Protein AF-A0A644UF68-F1 (afdb_monomer_lite)

Organism: NCBI:txid1076179

Radius of gyration: 12.17 Å; chains: 1; bounding box: 31×18×32 Å

Structure (mmCIF, N/CA/C/O backbone):
data_AF-A0A644UF68-F1
#
_entry.id   AF-A0A644UF68-F1
#
loop_
_atom_site.group_PDB
_atom_site.id
_atom_site.type_symbol
_atom_site.label_atom_id
_atom_site.label_alt_id
_atom_site.lab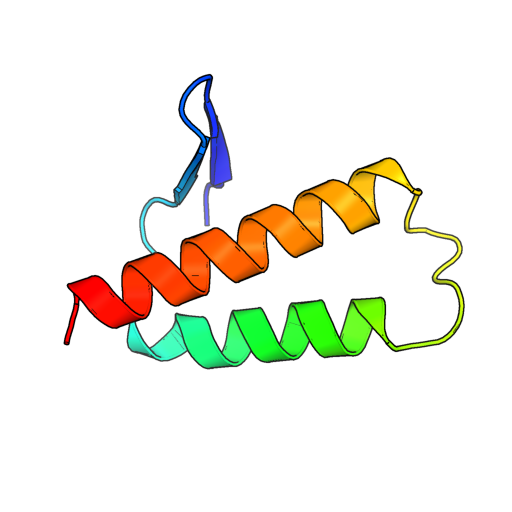el_comp_id
_atom_site.label_asym_id
_atom_site.label_entity_id
_atom_site.label_seq_id
_atom_site.pdbx_PDB_ins_code
_atom_site.Cartn_x
_atom_site.Cartn_y
_atom_site.Cartn_z
_atom_site.occupancy
_atom_site.B_iso_or_equiv
_atom_site.auth_seq_id
_atom_site.auth_comp_id
_atom_site.auth_asym_id
_atom_site.auth_atom_id
_atom_site.pdbx_PDB_model_num
ATOM 1 N N . MET A 1 1 ? 8.764 -11.225 -1.371 1.00 58.31 1 MET A N 1
ATOM 2 C CA . MET A 1 1 ? 8.584 -9.771 -1.199 1.00 58.31 1 MET A CA 1
ATOM 3 C C . MET A 1 1 ? 9.288 -9.383 0.085 1.00 58.31 1 MET A C 1
ATOM 5 O O . MET A 1 1 ? 8.914 -9.897 1.131 1.00 58.31 1 MET A O 1
ATOM 9 N N . TYR A 1 2 ? 10.344 -8.583 -0.009 1.00 59.28 2 TYR A N 1
ATOM 10 C CA . TYR A 1 2 ? 11.075 -8.065 1.145 1.00 59.28 2 TYR A CA 1
ATOM 11 C C . TYR A 1 2 ? 10.923 -6.546 1.113 1.00 59.28 2 TYR A C 1
ATOM 13 O O . TYR A 1 2 ? 11.245 -5.924 0.104 1.00 59.28 2 TYR A O 1
ATOM 21 N N . VAL A 1 3 ? 10.338 -5.981 2.167 1.00 61.84 3 VAL A N 1
ATOM 22 C CA . VAL A 1 3 ? 10.180 -4.534 2.324 1.00 61.84 3 VAL A CA 1
ATOM 23 C C . VAL A 1 3 ? 10.998 -4.150 3.540 1.00 61.84 3 VAL A C 1
ATOM 25 O O . VAL A 1 3 ? 10.667 -4.556 4.654 1.00 61.84 3 VAL A O 1
ATOM 28 N N . GLU A 1 4 ? 12.070 -3.399 3.319 1.00 69.00 4 GLU A N 1
ATOM 29 C CA . GLU A 1 4 ? 12.899 -2.864 4.395 1.00 69.00 4 GLU A CA 1
ATOM 30 C C . GLU A 1 4 ? 12.637 -1.368 4.540 1.00 69.00 4 GLU A C 1
ATOM 32 O O . GLU A 1 4 ? 12.591 -0.627 3.557 1.00 69.00 4 GLU A O 1
ATOM 37 N N . GLN A 1 5 ? 12.440 -0.918 5.776 1.00 68.12 5 GLN A N 1
ATOM 38 C CA . GLN A 1 5 ? 12.322 0.498 6.085 1.00 68.12 5 GLN A CA 1
ATOM 39 C C . GLN A 1 5 ? 13.717 1.069 6.349 1.00 68.12 5 GLN A C 1
ATOM 41 O O . GLN A 1 5 ? 14.393 0.648 7.284 1.00 68.12 5 GLN A O 1
ATOM 46 N N . THR A 1 6 ? 14.132 2.045 5.547 1.00 75.19 6 THR A N 1
ATOM 47 C CA . THR A 1 6 ? 15.422 2.734 5.673 1.00 75.19 6 THR A CA 1
ATOM 48 C C . THR A 1 6 ? 15.218 4.193 6.094 1.00 75.19 6 THR A C 1
ATOM 50 O O . THR A 1 6 ? 14.092 4.691 6.176 1.00 75.19 6 THR A O 1
ATOM 53 N N . ALA A 1 7 ? 16.314 4.906 6.372 1.00 70.56 7 ALA A N 1
ATOM 54 C CA . ALA A 1 7 ? 16.275 6.336 6.696 1.00 70.56 7 ALA A CA 1
ATOM 55 C C . ALA A 1 7 ? 15.760 7.212 5.533 1.00 70.56 7 ALA A C 1
ATOM 57 O O . ALA A 1 7 ? 15.300 8.329 5.767 1.00 70.56 7 ALA A O 1
ATOM 58 N N . GLU A 1 8 ? 15.810 6.699 4.301 1.00 66.31 8 GLU A N 1
ATOM 59 C CA . GLU A 1 8 ? 15.422 7.407 3.075 1.00 66.31 8 GLU A CA 1
ATOM 60 C C . GLU A 1 8 ? 14.008 7.038 2.593 1.00 66.31 8 GLU A C 1
ATOM 62 O O . GLU A 1 8 ? 13.407 7.776 1.814 1.00 66.31 8 GLU A O 1
ATOM 67 N N . GLY A 1 9 ? 13.427 5.932 3.076 1.00 69.62 9 GLY A N 1
ATOM 68 C CA . GLY A 1 9 ? 12.116 5.473 2.617 1.00 69.62 9 GLY A CA 1
ATOM 69 C C . GLY A 1 9 ? 11.897 3.970 2.764 1.00 69.62 9 GLY A C 1
ATOM 70 O O . GLY A 1 9 ? 12.448 3.334 3.660 1.00 69.62 9 GLY A O 1
ATOM 71 N N . PHE A 1 10 ? 11.068 3.397 1.892 1.00 63.56 10 PHE A N 1
ATOM 72 C CA . PHE A 1 10 ? 10.924 1.951 1.756 1.00 63.56 10 PHE A CA 1
ATOM 73 C C . PHE A 1 10 ? 11.821 1.447 0.633 1.00 63.56 10 PHE A C 1
ATOM 75 O O . PHE A 1 10 ? 11.696 1.879 -0.510 1.00 63.56 10 PHE A O 1
ATOM 82 N N . ASN A 1 11 ? 12.702 0.505 0.952 1.00 63.34 11 ASN A N 1
ATOM 83 C CA . ASN A 1 11 ? 13.459 -0.220 -0.052 1.00 63.34 11 ASN A CA 1
ATOM 84 C C . ASN A 1 11 ? 12.635 -1.434 -0.493 1.00 63.34 11 ASN A C 1
ATOM 86 O O . ASN A 1 11 ? 12.564 -2.453 0.203 1.00 63.34 11 ASN A O 1
ATOM 90 N N . ILE A 1 12 ? 11.935 -1.285 -1.616 1.00 62.25 12 ILE A N 1
ATOM 91 C CA . ILE A 1 12 ? 11.037 -2.300 -2.162 1.00 62.25 12 ILE A CA 1
ATOM 92 C C . ILE A 1 12 ? 11.794 -3.073 -3.241 1.00 62.25 12 ILE A C 1
ATOM 94 O O . ILE A 1 12 ? 11.762 -2.728 -4.419 1.00 62.25 12 ILE A O 1
ATOM 98 N N . MET A 1 13 ? 12.484 -4.143 -2.850 1.00 61.72 13 MET A N 1
ATOM 99 C CA . MET A 1 13 ? 13.139 -5.006 -3.830 1.00 61.72 13 MET A CA 1
ATOM 100 C C . MET A 1 13 ? 12.132 -6.004 -4.422 1.00 61.72 13 MET A C 1
ATOM 102 O O . MET A 1 13 ? 11.476 -6.763 -3.701 1.00 61.72 13 MET A O 1
ATOM 106 N N . SER A 1 14 ? 12.065 -6.024 -5.760 1.00 59.59 14 SER A N 1
ATOM 107 C CA . SER A 1 14 ? 11.426 -7.076 -6.572 1.00 59.59 14 SER A CA 1
ATOM 108 C C . SER A 1 14 ? 9.893 -7.035 -6.717 1.00 59.59 14 SER A C 1
ATOM 110 O O . SER A 1 14 ? 9.267 -8.096 -6.759 1.00 59.59 14 SER A O 1
ATOM 112 N N . ILE A 1 15 ? 9.268 -5.859 -6.837 1.00 63.38 15 ILE A N 1
ATOM 113 C CA . ILE A 1 15 ? 7.883 -5.768 -7.341 1.00 63.38 15 ILE A CA 1
ATOM 114 C C . ILE A 1 15 ? 7.931 -5.442 -8.839 1.00 63.38 15 ILE A C 1
ATOM 116 O O . ILE A 1 15 ? 8.419 -4.371 -9.194 1.00 63.38 15 ILE A O 1
ATOM 120 N N . PRO A 1 16 ? 7.448 -6.329 -9.728 1.00 71.06 16 PRO A N 1
ATOM 121 C CA . PRO A 1 16 ? 7.247 -5.968 -11.128 1.00 71.06 16 PRO A CA 1
ATOM 122 C C . PRO A 1 16 ? 6.275 -4.785 -11.218 1.00 71.06 16 PRO A C 1
ATOM 124 O O . PRO A 1 16 ? 5.210 -4.835 -10.599 1.00 71.06 16 PRO A O 1
ATOM 127 N N . GLY A 1 17 ? 6.646 -3.737 -11.963 1.00 68.81 17 GLY A N 1
ATOM 128 C CA . GLY A 1 17 ? 5.914 -2.463 -12.021 1.00 68.81 17 GLY A CA 1
ATOM 129 C C . GLY A 1 17 ? 4.416 -2.620 -12.304 1.00 68.81 17 GLY A C 1
ATOM 130 O O . GLY A 1 17 ? 3.591 -1.956 -11.679 1.00 68.81 17 GLY A O 1
ATOM 131 N N . ASP A 1 18 ? 4.055 -3.601 -13.134 1.00 79.50 18 ASP A N 1
ATOM 132 C CA . ASP A 1 18 ? 2.674 -3.933 -13.508 1.00 79.50 18 ASP A CA 1
ATOM 133 C C . ASP A 1 18 ? 1.772 -4.299 -12.313 1.00 79.50 18 ASP A C 1
ATOM 135 O O . ASP A 1 18 ? 0.549 -4.161 -12.382 1.00 79.50 18 ASP A O 1
ATOM 139 N N . TYR A 1 19 ? 2.349 -4.754 -11.196 1.00 81.06 19 TYR A N 1
ATOM 140 C CA . TYR A 1 19 ? 1.598 -5.102 -9.987 1.00 81.06 19 TYR A CA 1
ATOM 141 C C . TYR A 1 19 ? 1.424 -3.931 -9.017 1.00 81.06 19 TYR A C 1
ATOM 143 O O . TYR A 1 19 ? 0.594 -4.018 -8.107 1.00 81.06 19 TYR A O 1
ATOM 151 N N . ILE A 1 20 ? 2.163 -2.831 -9.192 1.00 82.50 20 ILE A N 1
ATOM 152 C CA . ILE A 1 20 ? 2.101 -1.675 -8.291 1.00 82.50 20 ILE A CA 1
ATOM 153 C C . ILE A 1 20 ? 0.675 -1.087 -8.195 1.00 82.50 20 ILE A C 1
ATOM 155 O O . ILE A 1 20 ? 0.203 -0.902 -7.067 1.00 82.50 20 ILE A O 1
ATOM 159 N N . PRO A 1 21 ? -0.080 -0.888 -9.298 1.00 84.69 21 PRO A N 1
ATOM 160 C CA . PRO A 1 21 ? -1.452 -0.373 -9.226 1.00 84.69 21 PRO A CA 1
ATOM 161 C C . PRO A 1 21 ? -2.403 -1.268 -8.415 1.00 84.69 21 PRO A C 1
ATOM 163 O O . PRO A 1 21 ? -3.256 -0.778 -7.668 1.00 84.69 21 PRO A O 1
ATOM 166 N N . ALA A 1 22 ? -2.240 -2.591 -8.518 1.00 84.81 22 ALA A N 1
ATOM 167 C CA . ALA A 1 22 ? -3.041 -3.553 -7.766 1.00 84.81 22 ALA A CA 1
ATOM 168 C C . ALA A 1 22 ? -2.728 -3.498 -6.260 1.00 84.81 22 ALA A C 1
ATOM 170 O O . ALA A 1 22 ? -3.638 -3.576 -5.431 1.00 84.81 22 ALA A O 1
ATOM 171 N N . ILE A 1 23 ? -1.456 -3.303 -5.898 1.00 85.56 23 ILE A N 1
ATOM 172 C CA . ILE A 1 23 ? -1.014 -3.152 -4.504 1.00 85.56 23 ILE A CA 1
ATOM 173 C C . ILE A 1 23 ? -1.537 -1.843 -3.906 1.00 85.56 23 ILE A C 1
ATOM 175 O O . ILE A 1 23 ? -2.081 -1.859 -2.801 1.00 85.56 23 ILE A O 1
ATOM 179 N N . ILE A 1 24 ? -1.439 -0.733 -4.644 1.00 88.25 24 ILE A N 1
ATOM 180 C CA . ILE A 1 24 ? -2.011 0.565 -4.253 1.00 88.25 24 ILE A CA 1
ATOM 181 C C . ILE A 1 24 ? -3.507 0.408 -3.958 1.00 88.25 24 ILE A C 1
ATOM 183 O O . ILE A 1 24 ? -3.956 0.725 -2.855 1.00 88.25 24 ILE A O 1
ATOM 187 N N . THR A 1 25 ? -4.252 -0.189 -4.892 1.00 88.25 25 THR A N 1
ATOM 188 C CA . THR A 1 25 ? -5.700 -0.412 -4.761 1.00 88.25 25 THR A CA 1
ATOM 189 C C . THR A 1 25 ? -6.043 -1.263 -3.533 1.00 88.25 25 THR A C 1
ATOM 191 O O . THR A 1 25 ? -6.991 -0.961 -2.801 1.00 88.25 25 THR A O 1
ATOM 194 N N . ALA A 1 26 ? -5.271 -2.320 -3.264 1.00 86.94 2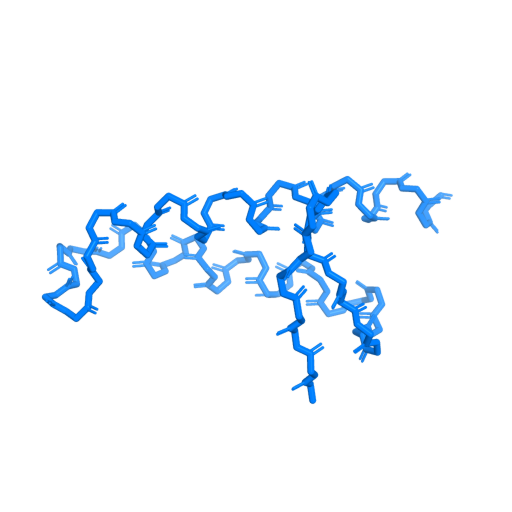6 ALA A N 1
ATOM 195 C CA . ALA A 1 26 ? -5.477 -3.182 -2.102 1.00 86.94 26 ALA A CA 1
ATOM 196 C C . ALA A 1 26 ? -5.246 -2.436 -0.776 1.00 86.94 26 ALA A C 1
ATOM 198 O O . ALA A 1 26 ? -6.038 -2.585 0.161 1.00 86.94 26 ALA A O 1
ATOM 199 N N . ILE A 1 27 ? -4.200 -1.604 -0.704 1.00 87.88 27 ILE A N 1
ATOM 200 C CA . ILE A 1 27 ? -3.900 -0.773 0.469 1.00 87.88 27 ILE A CA 1
ATOM 201 C C . ILE A 1 27 ? -5.021 0.243 0.700 1.00 87.88 27 ILE A C 1
ATOM 203 O O . ILE A 1 27 ? -5.547 0.338 1.810 1.00 87.88 27 ILE A O 1
ATOM 207 N N . GLU A 1 28 ? -5.429 0.973 -0.337 1.00 88.00 28 GLU A N 1
ATOM 208 C CA . GLU A 1 28 ? -6.489 1.980 -0.241 1.00 88.00 28 GLU A CA 1
ATOM 209 C C . GLU A 1 28 ? -7.825 1.370 0.178 1.00 88.00 28 GLU A C 1
ATOM 211 O O . GLU A 1 28 ? -8.478 1.879 1.090 1.00 88.00 28 GLU A O 1
ATOM 216 N N . THR A 1 29 ? -8.191 0.227 -0.406 1.00 86.88 29 THR A N 1
ATOM 217 C CA . THR A 1 29 ? -9.402 -0.517 -0.033 1.00 86.88 29 THR A CA 1
ATOM 218 C C . THR A 1 29 ? -9.387 -0.880 1.450 1.00 86.88 29 THR A C 1
ATOM 220 O O . THR A 1 29 ? -10.404 -0.759 2.136 1.00 86.88 29 THR A O 1
ATOM 223 N N . ARG A 1 30 ? -8.233 -1.312 1.973 1.00 81.88 30 ARG A N 1
ATOM 224 C CA . ARG A 1 30 ? -8.089 -1.672 3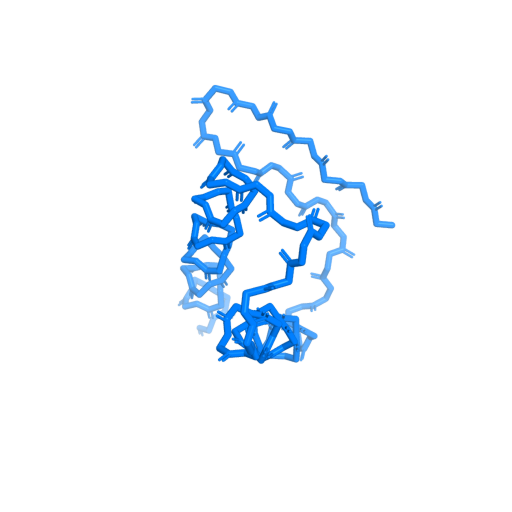.387 1.00 81.88 30 ARG A CA 1
ATOM 225 C C . ARG A 1 30 ? -8.127 -0.452 4.309 1.00 81.88 30 ARG A C 1
ATOM 227 O O . ARG A 1 30 ? -8.668 -0.545 5.404 1.00 81.88 30 ARG A O 1
ATOM 234 N N . LEU A 1 31 ? -7.618 0.695 3.860 1.00 83.50 31 LEU A N 1
ATOM 235 C CA . LEU A 1 31 ? -7.679 1.960 4.602 1.00 83.50 31 LEU A CA 1
ATOM 236 C C . LEU A 1 31 ? -9.080 2.596 4.616 1.00 83.50 31 LEU A C 1
ATOM 238 O O . LEU A 1 31 ? -9.394 3.321 5.561 1.00 83.50 31 LEU A O 1
ATOM 242 N N . GLN A 1 32 ? -9.885 2.370 3.574 1.00 82.69 32 GLN A N 1
ATOM 243 C CA . GLN A 1 32 ? -11.249 2.899 3.444 1.00 82.69 32 GLN A CA 1
ATOM 244 C C . GLN A 1 32 ? -12.297 2.050 4.164 1.00 82.69 32 GLN A C 1
ATOM 246 O O . GLN A 1 32 ? -13.313 2.585 4.615 1.00 82.69 32 GLN A O 1
ATOM 251 N N . LYS A 1 33 ? -12.079 0.733 4.274 1.00 70.44 33 LYS A N 1
ATOM 252 C CA . LYS A 1 33 ? -12.963 -0.122 5.069 1.00 70.44 33 LYS A CA 1
ATOM 253 C C . LYS A 1 33 ? -12.926 0.334 6.534 1.00 70.44 33 LYS A C 1
ATOM 255 O O . LYS A 1 33 ? -11.895 0.791 7.024 1.00 70.44 33 LYS A O 1
ATOM 260 N N . ALA A 1 34 ? -14.106 0.272 7.166 1.00 61.72 34 ALA A N 1
ATOM 261 C CA . ALA A 1 34 ? -14.410 0.598 8.566 1.00 61.72 34 ALA A CA 1
ATOM 262 C C . ALA A 1 34 ? -13.240 0.287 9.513 1.00 61.72 34 ALA A C 1
ATOM 264 O O . ALA A 1 34 ? -12.503 -0.643 9.206 1.00 61.72 34 ALA A O 1
ATOM 265 N N . PRO A 1 35 ? -13.061 1.022 10.635 1.00 66.69 35 PRO A N 1
ATOM 266 C CA . PRO A 1 35 ? -11.824 1.017 11.411 1.00 66.69 35 PRO A CA 1
ATOM 267 C C . PRO A 1 35 ? -11.340 -0.408 11.658 1.00 66.69 35 PRO A C 1
ATOM 269 O O . PRO A 1 35 ? -11.870 -1.089 12.527 1.00 66.69 35 PRO A O 1
ATOM 272 N N . ASP A 1 36 ? -10.368 -0.831 10.844 1.00 69.56 36 ASP A N 1
ATOM 273 C CA . ASP A 1 36 ? -9.755 -2.146 10.953 1.00 69.56 36 ASP A CA 1
ATOM 274 C C . ASP A 1 36 ? -9.132 -2.179 12.355 1.00 69.56 36 ASP A C 1
ATOM 276 O O . ASP A 1 36 ? -8.245 -1.354 12.626 1.00 69.56 36 ASP A O 1
ATOM 280 N N . PRO A 1 37 ? -9.671 -2.994 13.283 1.00 73.75 37 PRO A N 1
ATOM 281 C CA . PRO A 1 37 ? -9.214 -3.015 14.667 1.00 73.75 37 PRO A CA 1
ATOM 282 C C . PRO A 1 37 ? -7.758 -3.484 14.760 1.00 73.75 37 PRO A C 1
ATOM 284 O O . PRO A 1 37 ? -7.087 -3.160 15.738 1.00 73.75 37 PRO A O 1
ATOM 287 N N . ASP A 1 38 ? -7.261 -4.151 13.715 1.00 77.81 38 ASP A N 1
ATOM 288 C CA . ASP A 1 38 ? -5.885 -4.622 13.603 1.00 77.81 38 ASP A CA 1
ATOM 289 C C . ASP A 1 38 ? -4.936 -3.554 13.029 1.00 77.81 38 ASP A C 1
ATOM 291 O O . ASP A 1 38 ? -3.725 -3.760 13.008 1.00 77.81 38 ASP A O 1
ATOM 295 N N . LEU A 1 39 ? -5.449 -2.401 12.569 1.00 79.38 39 LEU A N 1
ATOM 296 C CA . LEU A 1 39 ? -4.630 -1.294 12.066 1.00 79.38 39 LEU A CA 1
ATOM 297 C C . LEU A 1 39 ? -4.549 -0.153 13.075 1.00 79.38 39 LEU A C 1
ATOM 299 O O . LEU A 1 39 ? -5.481 0.651 13.241 1.00 79.38 39 LEU A O 1
ATOM 303 N N . THR A 1 40 ? -3.368 0.008 13.662 1.00 85.44 40 THR A N 1
ATOM 304 C CA . THR A 1 40 ? -3.060 1.165 14.497 1.00 85.44 40 THR A CA 1
ATOM 305 C C . THR A 1 40 ? -3.016 2.456 13.666 1.00 85.44 40 THR A C 1
ATOM 307 O O . THR A 1 40 ? -2.989 2.466 12.430 1.00 85.44 40 THR A O 1
ATOM 310 N N . LYS A 1 41 ? -2.996 3.613 14.343 1.00 85.31 41 LYS A N 1
ATOM 311 C CA . LYS A 1 41 ? -2.781 4.908 13.669 1.00 85.31 41 LYS A CA 1
ATOM 312 C C . LYS A 1 41 ? -1.429 4.965 12.952 1.00 85.31 41 LYS A C 1
ATOM 314 O O . LYS A 1 41 ? -1.319 5.639 11.926 1.00 85.31 41 LYS A O 1
ATOM 319 N N . GLU A 1 42 ? -0.424 4.287 13.496 1.00 85.62 42 GLU A N 1
ATOM 320 C CA . GLU A 1 42 ? 0.914 4.226 12.921 1.00 85.62 42 GLU A CA 1
ATOM 321 C C . GLU A 1 42 ? 0.925 3.385 11.644 1.00 85.62 42 GLU A C 1
ATOM 323 O O . GLU A 1 42 ? 1.406 3.873 10.622 1.00 85.62 42 GLU A O 1
ATOM 328 N N . ASP A 1 43 ? 0.256 2.231 11.641 1.00 84.50 43 ASP A N 1
ATOM 329 C CA . ASP A 1 43 ? 0.117 1.384 10.448 1.00 84.50 43 ASP A CA 1
ATOM 330 C C . ASP A 1 43 ? -0.595 2.126 9.317 1.00 84.50 43 ASP A C 1
ATOM 332 O O . ASP A 1 43 ? -0.167 2.109 8.165 1.00 84.50 43 ASP A O 1
ATOM 336 N N . LYS A 1 44 ? -1.650 2.883 9.637 1.00 85.62 44 LYS A N 1
ATOM 337 C CA . LYS A 1 44 ? -2.351 3.712 8.641 1.00 85.62 44 LYS A CA 1
ATOM 338 C C . LYS A 1 44 ? -1.445 4.800 8.065 1.00 85.62 44 LYS A C 1
ATOM 340 O O . LYS A 1 44 ? -1.527 5.107 6.875 1.00 85.62 44 LYS A O 1
ATOM 345 N N . ARG A 1 45 ? -0.581 5.400 8.890 1.00 88.56 45 ARG A N 1
ATOM 346 C CA . ARG A 1 45 ? 0.400 6.399 8.442 1.00 88.56 45 ARG A CA 1
ATOM 347 C C . ARG A 1 45 ? 1.485 5.759 7.575 1.00 88.56 45 ARG A C 1
ATOM 349 O O . ARG A 1 45 ? 1.856 6.352 6.564 1.00 88.56 45 ARG A O 1
ATOM 356 N N . PHE A 1 46 ? 1.964 4.581 7.959 1.00 87.25 46 PHE A N 1
ATOM 357 C CA . PHE A 1 46 ? 2.924 3.780 7.205 1.00 87.25 46 PHE A CA 1
ATOM 358 C C . PHE A 1 46 ? 2.372 3.429 5.822 1.00 87.25 46 PHE A C 1
ATOM 360 O O . PHE A 1 46 ? 2.978 3.782 4.812 1.00 87.25 46 PHE A O 1
ATOM 367 N N . LEU A 1 47 ? 1.173 2.847 5.770 1.00 88.00 47 LEU A N 1
ATOM 368 C CA . LEU A 1 47 ? 0.526 2.424 4.530 1.00 88.00 47 LEU A CA 1
ATOM 369 C C . LEU A 1 47 ? 0.312 3.595 3.56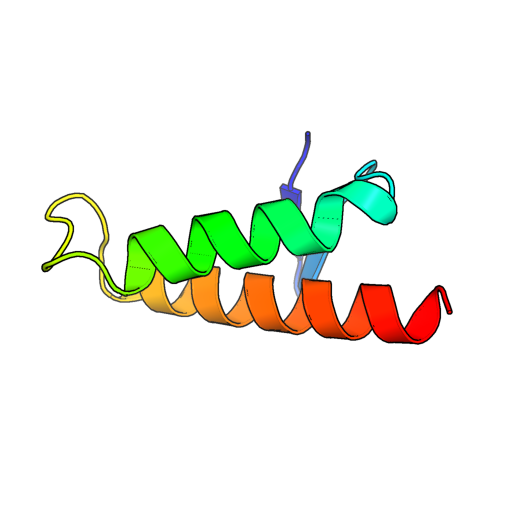7 1.00 88.00 47 LEU A C 1
ATOM 371 O O . LEU A 1 47 ? 0.624 3.469 2.393 1.00 88.00 47 LEU A O 1
ATOM 375 N N . ARG A 1 48 ? -0.109 4.769 4.059 1.00 88.75 48 ARG A N 1
ATOM 376 C CA . ARG A 1 48 ? -0.241 5.978 3.221 1.00 88.75 48 ARG A CA 1
ATOM 377 C C . ARG A 1 48 ? 1.086 6.452 2.627 1.00 88.75 48 ARG A C 1
ATOM 379 O O . ARG A 1 48 ? 1.109 6.918 1.491 1.00 88.75 48 ARG A O 1
ATOM 386 N N . LYS A 1 49 ? 2.184 6.373 3.389 1.00 90.06 49 LYS A N 1
ATOM 387 C CA . LYS A 1 49 ? 3.520 6.700 2.867 1.00 90.06 49 LYS A CA 1
ATOM 388 C C . LYS A 1 49 ? 3.950 5.695 1.801 1.00 90.06 49 LYS A C 1
ATOM 390 O O . LYS A 1 49 ? 4.486 6.111 0.781 1.00 90.06 49 LYS A O 1
ATOM 395 N N . LEU A 1 50 ? 3.669 4.412 2.024 1.00 86.75 50 LEU A N 1
ATOM 396 C CA . LEU A 1 50 ? 3.979 3.343 1.080 1.00 86.75 50 LEU A CA 1
ATOM 397 C C . LEU A 1 50 ? 3.224 3.531 -0.241 1.00 86.75 50 LEU A C 1
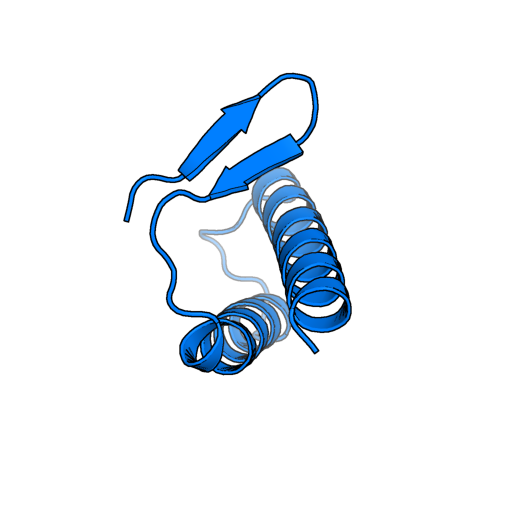ATOM 399 O O . LEU A 1 50 ? 3.845 3.487 -1.295 1.00 86.75 50 LEU A O 1
ATOM 403 N N . THR A 1 51 ? 1.920 3.825 -0.194 1.00 88.81 51 THR A N 1
ATOM 404 C CA . THR A 1 51 ? 1.115 4.103 -1.397 1.00 88.81 51 THR A CA 1
ATOM 405 C C . THR A 1 51 ? 1.696 5.254 -2.215 1.00 88.81 51 THR A C 1
ATOM 407 O O . THR A 1 51 ? 1.775 5.162 -3.434 1.00 88.81 51 THR A O 1
ATOM 410 N N . ARG A 1 52 ? 2.151 6.323 -1.549 1.00 88.81 52 ARG A N 1
ATOM 411 C CA . ARG A 1 52 ? 2.761 7.472 -2.224 1.00 88.81 52 ARG A CA 1
ATOM 412 C C . ARG A 1 52 ? 4.086 7.120 -2.902 1.00 88.81 52 ARG A C 1
ATOM 414 O O . ARG A 1 52 ? 4.296 7.532 -4.034 1.00 88.81 52 ARG A O 1
ATOM 421 N N . GLN A 1 53 ? 4.958 6.373 -2.228 1.00 84.94 53 GLN A N 1
ATOM 422 C CA . GLN A 1 53 ? 6.234 5.957 -2.821 1.00 84.94 53 GLN A CA 1
ATOM 423 C C . GLN A 1 53 ? 6.027 5.020 -4.012 1.00 84.94 53 GLN A C 1
ATOM 425 O O . GLN A 1 53 ? 6.704 5.150 -5.022 1.00 84.94 53 GLN A O 1
ATOM 430 N N . LEU A 1 54 ? 5.041 4.127 -3.923 1.00 84.69 54 LEU A N 1
ATOM 431 C CA . LEU A 1 54 ? 4.648 3.263 -5.031 1.00 84.69 54 LEU A CA 1
ATOM 432 C C . LEU A 1 54 ? 4.125 4.060 -6.243 1.00 84.69 54 LEU A C 1
ATOM 434 O O . LEU A 1 54 ? 4.488 3.739 -7.370 1.00 84.69 54 LEU A O 1
ATOM 438 N N . ASP A 1 55 ? 3.326 5.110 -6.022 1.00 84.50 55 ASP A N 1
ATOM 439 C CA . ASP A 1 55 ? 2.851 5.995 -7.100 1.00 84.50 55 ASP A CA 1
ATOM 440 C C . ASP A 1 55 ? 4.011 6.769 -7.759 1.00 84.50 55 ASP A C 1
ATOM 442 O O . ASP A 1 55 ? 4.077 6.894 -8.983 1.00 84.50 55 ASP A O 1
ATOM 446 N N . GLU A 1 56 ? 4.968 7.249 -6.959 1.00 84.62 56 GLU A N 1
ATOM 447 C CA . GLU A 1 56 ? 6.178 7.924 -7.447 1.00 84.62 56 GLU A CA 1
ATOM 448 C C . GLU A 1 56 ? 7.052 6.978 -8.301 1.00 84.62 56 GLU A C 1
ATOM 450 O O . GLU A 1 56 ? 7.459 7.362 -9.397 1.00 84.62 56 GLU A O 1
ATOM 455 N N . GLU A 1 57 ? 7.247 5.725 -7.878 1.00 75.00 57 GLU A N 1
ATOM 456 C CA . GLU A 1 57 ? 7.958 4.689 -8.651 1.00 75.00 57 GLU A CA 1
ATOM 457 C C . GLU A 1 57 ? 7.285 4.395 -9.999 1.00 75.00 57 GLU A C 1
ATOM 459 O O . GLU A 1 57 ? 7.954 4.344 -11.033 1.00 75.00 57 GLU A O 1
ATOM 464 N N . THR A 1 58 ? 5.951 4.278 -10.034 1.00 72.50 58 THR A N 1
ATOM 465 C CA . THR A 1 58 ? 5.235 4.065 -11.305 1.00 72.50 58 THR A CA 1
ATOM 466 C C . THR A 1 58 ? 5.375 5.226 -12.281 1.00 72.50 58 THR A C 1
ATOM 468 O O . THR A 1 58 ? 5.343 5.000 -13.484 1.00 72.50 58 THR A O 1
ATOM 471 N N . ARG A 1 59 ? 5.556 6.462 -11.801 1.00 71.94 59 ARG A N 1
ATOM 472 C CA . ARG A 1 59 ? 5.763 7.629 -12.677 1.00 71.94 59 ARG A CA 1
ATOM 473 C C . ARG A 1 59 ? 7.174 7.711 -13.246 1.00 71.94 59 ARG A C 1
ATOM 475 O O . ARG A 1 59 ? 7.351 8.354 -14.271 1.00 71.94 59 ARG A O 1
ATOM 482 N N . ILE A 1 60 ? 8.160 7.130 -12.566 1.00 66.12 60 ILE A N 1
ATOM 483 C CA . ILE A 1 60 ? 9.564 7.122 -13.003 1.00 66.12 60 ILE A CA 1
ATOM 484 C C . ILE A 1 60 ? 9.817 5.989 -14.010 1.00 66.12 60 ILE A C 1
ATOM 486 O O . ILE A 1 60 ? 10.692 6.115 -14.862 1.00 66.12 60 ILE A O 1
ATOM 490 N N . GLN A 1 61 ? 9.064 4.887 -13.918 1.00 55.75 61 GLN A N 1
ATOM 491 C CA . GLN A 1 61 ? 9.190 3.735 -14.821 1.00 55.75 61 GLN A CA 1
ATOM 492 C C . GLN A 1 61 ? 8.444 3.886 -16.166 1.00 55.75 61 GLN A C 1
ATOM 494 O O . GLN A 1 61 ? 8.641 3.044 -17.043 1.00 55.75 61 GLN A O 1
ATOM 499 N N . VAL A 1 62 ? 7.611 4.925 -16.333 1.00 51.47 62 VAL A N 1
ATOM 500 C CA . VAL A 1 62 ? 6.933 5.304 -17.597 1.00 51.47 62 VAL A CA 1
ATOM 501 C C . VAL A 1 62 ? 7.767 6.333 -18.351 1.00 51.47 62 VAL A C 1
ATOM 503 O O . VAL A 1 62 ? 7.911 6.169 -19.584 1.00 51.47 62 VAL A O 1
#

pLDDT: mean 76.59, std 10.65, range [51.47, 90.06]

Secondary structure (DSSP, 8-state):
-EEEE-SSSEEEES--GGGHHHHHHHHHHHHHSS--TT--HHHHHHHHHHHHHHHHHHHH--

Sequence (62 aa):
MYVEQTAEGFNIMSIPGDYIPAIITAIETRLQKAPDPDLTKED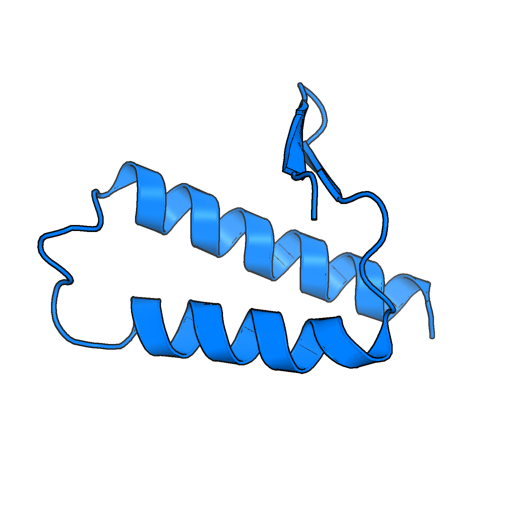KRFLRKLTRQLDEETRIQV

Foldseek 3Di:
DDWDQDPVGIDDPDDDLVCLVVLLVVLVVVLPPDPPVPADPVNNVNSVRVSVVSVVVNVVVD